Protein AF-A0A967GNM9-F1 (afdb_monomer)

Foldseek 3Di:
DPVVVVVVVVQVVCLVVVVDDDDVSVVVVVVVVVVVVVVVVVVVVVVVCVVVCVDPDDDPVDDDDDQDDDDPDPPCSPVVVVVD

Secondary structure (DSSP, 8-state):
-HHHHHHHHHHHHHHHTT---SHHHHHHHHHHHHHHHHHHHHHHHHHHHHHTT-S-----SS-------SSSS--SHHHHHHT-

Mean predicted aligned error: 8.68 Å

pLDDT: mean 83.7, std 8.37, range [59.44, 96.19]

Structure (mmCIF, N/CA/C/O backbone):
data_AF-A0A967GNM9-F1
#
_entry.id   AF-A0A967GNM9-F1
#
loop_
_atom_site.group_PDB
_atom_site.id
_atom_site.type_symbol
_atom_site.label_atom_id
_atom_site.label_alt_id
_atom_site.label_comp_id
_atom_site.label_asym_id
_atom_site.label_entity_id
_atom_site.label_seq_id
_atom_site.pdbx_PDB_ins_code
_atom_site.Cartn_x
_atom_site.Cartn_y
_atom_site.Cartn_z
_atom_site.occupancy
_atom_site.B_iso_or_equiv
_atom_site.auth_seq_id
_atom_site.auth_comp_id
_atom_site.auth_asym_id
_atom_site.auth_atom_id
_atom_site.pdbx_PDB_model_num
ATOM 1 N N . MET A 1 1 ? 28.138 -13.972 -7.020 1.00 59.44 1 MET A N 1
ATOM 2 C CA . MET A 1 1 ? 26.708 -14.174 -6.692 1.00 59.44 1 MET A CA 1
ATOM 3 C C . MET A 1 1 ? 26.029 -12.905 -6.156 1.00 59.44 1 MET A C 1
ATOM 5 O O . MET A 1 1 ? 24.868 -12.735 -6.478 1.00 59.44 1 MET A O 1
ATOM 9 N N . GLY A 1 2 ? 26.702 -11.998 -5.421 1.00 70.50 2 GLY A N 1
ATOM 10 C CA . GLY A 1 2 ? 26.079 -10.749 -4.916 1.00 70.50 2 GLY A CA 1
ATOM 11 C C . GLY A 1 2 ? 25.800 -9.661 -5.968 1.00 70.50 2 GLY A C 1
ATOM 12 O O . GLY A 1 2 ? 24.710 -9.112 -6.000 1.00 70.50 2 GLY A O 1
ATOM 13 N N . HIS A 1 3 ? 26.722 -9.444 -6.912 1.00 75.38 3 HIS A N 1
ATOM 14 C CA . HIS A 1 3 ? 26.617 -8.350 -7.894 1.00 75.38 3 HIS A CA 1
ATOM 15 C C . HIS A 1 3 ? 25.343 -8.400 -8.763 1.00 75.38 3 HIS A C 1
ATOM 17 O O . HIS A 1 3 ? 24.741 -7.373 -9.045 1.00 75.38 3 HIS A O 1
ATOM 23 N N . LEU A 1 4 ? 24.888 -9.600 -9.148 1.00 77.88 4 LEU A N 1
ATOM 24 C CA . LEU A 1 4 ? 23.667 -9.771 -9.947 1.00 77.88 4 LEU A CA 1
ATOM 25 C C . LEU A 1 4 ? 22.397 -9.404 -9.169 1.00 77.88 4 LEU A C 1
ATOM 27 O O . LEU A 1 4 ? 21.447 -8.900 -9.759 1.00 77.88 4 LEU A O 1
ATOM 31 N N . ALA A 1 5 ? 22.369 -9.666 -7.860 1.00 80.50 5 ALA A N 1
ATOM 32 C CA . ALA A 1 5 ? 21.236 -9.303 -7.017 1.00 80.50 5 ALA A CA 1
ATOM 33 C C . ALA A 1 5 ? 21.151 -7.778 -6.863 1.00 80.50 5 ALA A C 1
ATOM 35 O O . ALA A 1 5 ? 20.079 -7.210 -7.059 1.00 80.50 5 ALA A O 1
ATOM 36 N N . ASP A 1 6 ? 22.294 -7.127 -6.632 1.00 86.00 6 ASP A N 1
ATOM 37 C CA . ASP A 1 6 ? 22.387 -5.670 -6.519 1.00 86.00 6 ASP A CA 1
ATOM 38 C C . ASP A 1 6 ? 21.984 -4.972 -7.831 1.00 86.00 6 ASP A C 1
ATOM 40 O O . ASP A 1 6 ? 21.320 -3.933 -7.818 1.00 86.00 6 ASP A O 1
ATOM 44 N N . ASP A 1 7 ? 22.355 -5.546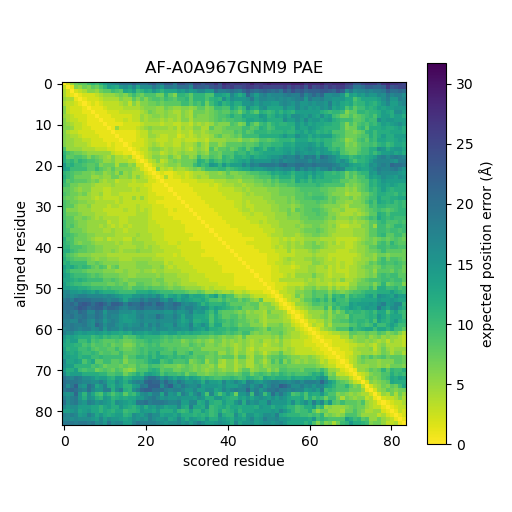 -8.980 1.00 84.88 7 ASP A N 1
ATOM 45 C CA . ASP A 1 7 ? 21.982 -5.026 -10.300 1.00 84.88 7 ASP A CA 1
ATOM 46 C C . ASP A 1 7 ? 20.475 -5.150 -10.563 1.00 84.88 7 ASP A C 1
ATOM 48 O O . ASP A 1 7 ? 19.852 -4.214 -11.073 1.00 84.88 7 ASP A O 1
ATOM 52 N N . ILE A 1 8 ? 19.867 -6.281 -10.184 1.00 85.00 8 ILE A N 1
ATOM 53 C CA . ILE A 1 8 ? 18.416 -6.491 -10.291 1.00 85.00 8 ILE A CA 1
ATOM 54 C C . ILE A 1 8 ? 17.665 -5.540 -9.354 1.00 85.00 8 ILE A C 1
ATOM 56 O O . ILE A 1 8 ? 16.645 -4.975 -9.753 1.00 85.00 8 ILE A O 1
ATOM 60 N N . GLU A 1 9 ? 18.161 -5.329 -8.135 1.00 85.38 9 GLU A N 1
ATOM 61 C CA . GLU A 1 9 ? 17.560 -4.409 -7.169 1.00 85.38 9 GLU A CA 1
ATOM 62 C C . GLU A 1 9 ? 17.593 -2.963 -7.678 1.00 85.38 9 GLU A C 1
ATOM 64 O O . GLU A 1 9 ? 16.556 -2.292 -7.707 1.00 85.38 9 GLU A O 1
ATOM 69 N N . LYS A 1 10 ? 18.750 -2.501 -8.171 1.00 85.50 10 LYS A N 1
ATOM 70 C CA . LYS A 1 10 ? 18.895 -1.171 -8.786 1.00 85.50 10 LYS A CA 1
ATOM 71 C C . LYS A 1 10 ? 17.961 -1.000 -9.977 1.00 85.50 10 LYS A C 1
ATOM 73 O O . LYS A 1 10 ? 17.258 0.007 -10.067 1.00 85.50 10 LYS A O 1
ATOM 78 N N . TRP A 1 11 ? 17.907 -1.994 -10.862 1.00 85.75 11 TRP A N 1
ATOM 79 C CA . TRP A 1 11 ? 17.027 -1.956 -12.025 1.00 85.75 11 TRP A CA 1
ATOM 80 C C . TRP A 1 11 ? 15.548 -1.919 -11.619 1.00 85.75 11 TRP A C 1
ATOM 82 O O . TRP A 1 11 ? 14.78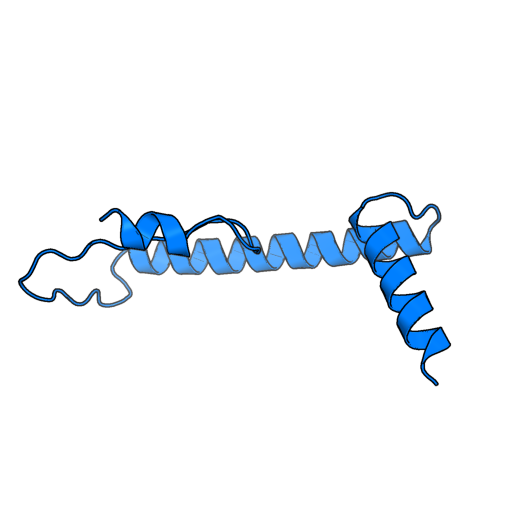0 -1.116 -12.150 1.00 85.75 11 TRP A O 1
ATOM 92 N N . GLY A 1 12 ? 15.145 -2.727 -10.636 1.00 84.00 12 GLY A N 1
ATOM 93 C CA . GLY A 1 12 ? 13.792 -2.722 -10.083 1.00 84.00 12 GLY A CA 1
ATOM 94 C C . GLY A 1 12 ? 13.415 -1.366 -9.486 1.00 84.00 12 GLY A C 1
ATOM 95 O O . GLY A 1 12 ? 12.347 -0.830 -9.798 1.00 84.00 12 GLY A O 1
ATOM 96 N N . ALA A 1 13 ? 14.311 -0.765 -8.701 1.00 84.81 13 ALA A N 1
ATOM 97 C CA . ALA A 1 13 ? 14.130 0.580 -8.168 1.00 84.81 13 ALA A CA 1
ATOM 98 C C . ALA A 1 13 ? 13.970 1.611 -9.296 1.00 84.81 13 ALA A C 1
ATOM 100 O O . ALA A 1 13 ? 13.038 2.412 -9.272 1.00 84.81 13 ALA A O 1
ATOM 101 N N . ASP A 1 14 ? 14.805 1.561 -10.334 1.00 86.75 14 ASP A N 1
ATOM 102 C CA . ASP A 1 14 ? 14.713 2.482 -11.468 1.00 86.75 14 ASP A CA 1
ATOM 103 C C . ASP A 1 14 ? 13.422 2.317 -12.277 1.00 86.75 14 ASP A C 1
ATOM 105 O O . ASP A 1 14 ? 12.881 3.304 -12.784 1.00 86.75 14 ASP A O 1
ATOM 109 N N . VAL A 1 15 ? 12.879 1.103 -12.380 1.00 87.56 15 VAL A N 1
ATOM 110 C CA . VAL A 1 15 ? 11.561 0.864 -12.986 1.00 87.56 15 VAL A CA 1
ATOM 111 C C . VAL A 1 15 ? 10.454 1.514 -12.157 1.00 87.56 15 VAL A C 1
ATOM 113 O O . VAL A 1 15 ? 9.573 2.156 -12.739 1.00 87.56 15 VAL A O 1
ATOM 116 N N . ILE A 1 16 ? 10.516 1.383 -10.827 1.00 84.00 16 ILE A N 1
ATOM 117 C CA . ILE A 1 16 ? 9.532 1.931 -9.881 1.00 84.00 16 ILE A CA 1
ATOM 118 C C . ILE A 1 16 ? 9.588 3.464 -9.849 1.00 84.00 16 ILE A C 1
ATOM 120 O O . ILE A 1 16 ? 8.550 4.113 -9.963 1.00 84.00 16 ILE A O 1
ATOM 124 N N . PHE A 1 17 ? 10.785 4.052 -9.767 1.00 85.56 17 PHE A N 1
ATOM 125 C CA . PHE A 1 17 ? 10.994 5.506 -9.791 1.00 85.56 17 PHE A CA 1
ATOM 126 C C . PHE A 1 17 ? 10.843 6.121 -11.194 1.00 85.56 17 PHE A C 1
ATOM 128 O O . PHE A 1 17 ? 10.973 7.332 -11.354 1.00 85.56 17 PHE A O 1
ATOM 135 N N . GLY A 1 18 ? 10.577 5.310 -12.224 1.00 82.81 18 GLY A N 1
ATOM 136 C CA . GLY A 1 18 ? 10.363 5.780 -13.595 1.00 82.81 18 GLY A CA 1
ATOM 137 C C . GLY A 1 18 ? 11.635 6.213 -14.335 1.00 82.81 18 GLY A C 1
ATOM 138 O O . GLY A 1 18 ? 11.539 6.789 -15.417 1.00 82.81 18 GLY A O 1
ATOM 139 N N . ARG A 1 19 ? 12.823 5.919 -13.792 1.00 82.50 19 ARG A N 1
ATOM 140 C CA . ARG A 1 19 ? 14.123 6.208 -14.419 1.00 82.50 19 ARG A CA 1
ATOM 141 C C . ARG A 1 19 ? 14.492 5.200 -15.511 1.00 82.50 19 ARG A C 1
ATOM 143 O O . ARG A 1 19 ? 15.186 5.561 -16.459 1.00 82.50 19 ARG A O 1
ATOM 150 N N . ALA A 1 20 ? 13.982 3.968 -15.438 1.00 81.38 20 ALA A N 1
ATOM 151 C CA . ALA A 1 20 ? 14.233 2.942 -16.448 1.00 81.38 20 ALA A CA 1
ATOM 152 C C . ALA A 1 20 ? 13.388 3.158 -17.721 1.00 81.38 20 ALA A C 1
ATOM 154 O O . ALA A 1 20 ? 12.146 3.195 -17.682 1.00 81.38 20 ALA A O 1
ATOM 155 N N . ARG A 1 21 ? 14.075 3.248 -18.868 1.00 77.56 21 ARG A N 1
ATOM 156 C CA . ARG A 1 21 ? 13.501 3.395 -20.217 1.00 77.56 21 ARG A CA 1
ATOM 157 C C . ARG A 1 21 ? 13.610 2.087 -21.009 1.00 77.56 21 ARG A C 1
ATOM 159 O O . ARG A 1 21 ? 14.545 1.321 -20.815 1.00 77.56 21 ARG A O 1
ATOM 166 N N . GLY A 1 22 ? 12.647 1.842 -21.901 1.00 85.38 22 GLY A N 1
ATOM 167 C CA . GLY A 1 22 ? 12.596 0.654 -22.763 1.00 85.38 22 GLY A CA 1
ATOM 168 C C . GLY A 1 22 ? 11.348 -0.214 -22.563 1.00 85.38 22 GLY A C 1
ATOM 169 O O . GLY A 1 22 ? 10.579 -0.025 -21.617 1.00 85.38 22 GLY A O 1
ATOM 170 N N . VAL A 1 23 ? 11.152 -1.177 -23.471 1.00 85.75 23 VAL A N 1
ATOM 171 C CA . VAL A 1 23 ? 9.964 -2.053 -23.513 1.00 85.75 23 VAL A CA 1
ATOM 172 C C . VAL A 1 23 ? 9.851 -2.910 -22.251 1.00 85.75 23 VAL A C 1
ATOM 174 O O . VAL A 1 23 ? 8.777 -2.984 -21.662 1.00 85.75 23 VAL A O 1
ATOM 177 N N . GLY A 1 24 ? 10.962 -3.478 -21.766 1.00 86.00 24 GLY A N 1
ATOM 178 C CA . GLY A 1 24 ? 10.972 -4.283 -20.537 1.00 86.00 24 GLY A CA 1
ATOM 179 C C . GLY A 1 24 ? 10.501 -3.506 -19.300 1.00 86.00 24 GLY A C 1
ATOM 180 O O . GLY A 1 24 ? 9.680 -4.001 -18.531 1.00 86.00 24 GLY A O 1
ATOM 181 N N . ALA A 1 25 ? 10.930 -2.248 -19.152 1.00 86.94 25 ALA A N 1
ATOM 182 C CA . ALA A 1 25 ? 10.486 -1.379 -18.061 1.00 86.94 25 ALA A CA 1
ATOM 183 C C . ALA A 1 25 ? 8.997 -1.000 -18.183 1.00 86.94 25 ALA A C 1
ATOM 185 O O . ALA A 1 25 ? 8.299 -0.884 -17.176 1.00 86.94 25 ALA A O 1
ATOM 186 N N . ALA A 1 26 ? 8.489 -0.822 -19.408 1.00 86.56 26 ALA A N 1
ATOM 187 C CA . ALA A 1 26 ? 7.070 -0.565 -19.648 1.00 86.56 26 ALA A CA 1
ATOM 188 C C . ALA A 1 26 ? 6.197 -1.781 -19.294 1.00 86.56 26 ALA A C 1
ATOM 190 O O . ALA A 1 26 ? 5.186 -1.619 -18.611 1.00 86.56 26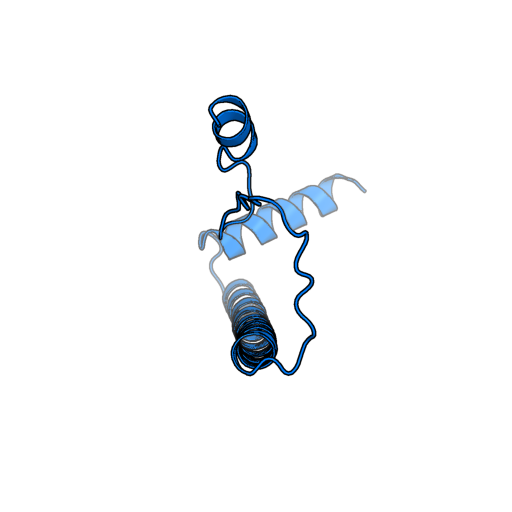 ALA A O 1
ATOM 191 N N . VAL A 1 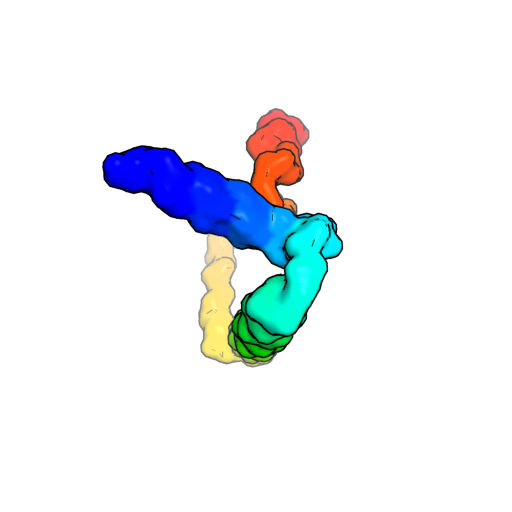27 ? 6.620 -2.990 -19.682 1.00 91.25 27 VAL A N 1
ATOM 192 C CA . VAL A 1 27 ? 5.942 -4.245 -19.320 1.00 91.25 27 VAL A CA 1
ATOM 193 C C . VAL A 1 27 ? 5.941 -4.437 -17.804 1.00 91.25 27 VAL A C 1
ATOM 195 O O . VAL A 1 27 ? 4.882 -4.671 -17.226 1.00 91.25 27 VAL A O 1
ATOM 198 N N . ALA A 1 28 ? 7.083 -4.253 -17.137 1.00 89.06 28 ALA A N 1
ATOM 199 C CA . ALA A 1 28 ? 7.170 -4.362 -15.682 1.00 89.06 28 ALA A CA 1
ATOM 200 C C . ALA A 1 28 ? 6.221 -3.379 -14.967 1.00 89.06 28 ALA A C 1
ATOM 202 O O . ALA A 1 28 ? 5.475 -3.776 -14.072 1.00 89.06 28 ALA A O 1
ATOM 203 N N . ARG A 1 29 ? 6.154 -2.115 -15.412 1.00 89.44 29 ARG A N 1
ATOM 204 C CA . ARG A 1 29 ? 5.189 -1.137 -14.877 1.00 89.44 29 ARG A CA 1
ATOM 205 C C . ARG A 1 29 ? 3.738 -1.537 -15.128 1.00 89.44 29 ARG A C 1
ATOM 207 O O . ARG A 1 29 ? 2.910 -1.356 -14.238 1.00 89.44 29 ARG A O 1
ATOM 214 N N . ALA A 1 30 ? 3.416 -2.085 -16.299 1.00 91.81 30 ALA A N 1
ATOM 215 C CA . ALA A 1 30 ? 2.071 -2.573 -16.596 1.00 91.81 30 ALA A CA 1
ATOM 216 C C . ALA A 1 30 ? 1.677 -3.739 -15.671 1.00 91.81 30 ALA A C 1
ATOM 218 O O . ALA A 1 30 ? 0.572 -3.744 -15.127 1.00 91.81 30 ALA A O 1
ATOM 219 N N . VAL A 1 31 ? 2.601 -4.668 -15.414 1.00 93.25 31 VAL A N 1
ATOM 220 C CA . VAL A 1 31 ? 2.409 -5.776 -14.466 1.00 93.25 31 VAL A CA 1
ATOM 221 C C . VAL A 1 31 ? 2.200 -5.251 -13.043 1.00 93.25 31 VAL A C 1
ATOM 223 O O . VAL A 1 31 ? 1.212 -5.602 -12.396 1.00 93.25 31 VAL A O 1
ATOM 226 N N . PHE A 1 32 ? 3.053 -4.342 -12.561 1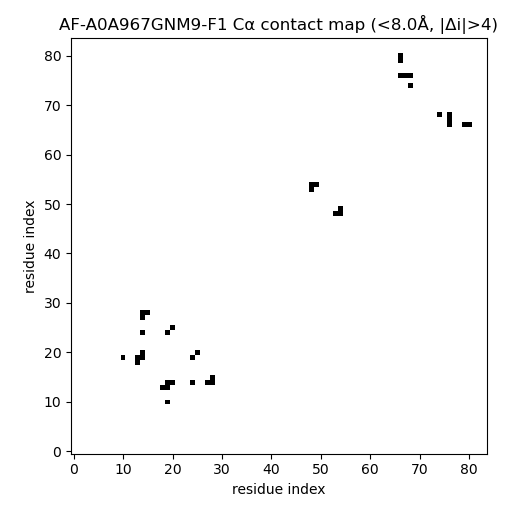.00 91.31 32 PHE A N 1
ATOM 227 C CA . PHE A 1 32 ? 2.868 -3.718 -11.245 1.00 91.31 32 PHE A CA 1
ATOM 228 C C . PHE A 1 32 ? 1.552 -2.946 -11.145 1.00 91.31 32 PHE A C 1
ATOM 230 O O . PHE A 1 32 ? 0.883 -2.979 -10.110 1.00 91.31 32 PHE A O 1
ATOM 237 N N . ARG A 1 33 ? 1.125 -2.293 -12.230 1.00 91.44 33 ARG A N 1
ATOM 238 C CA . ARG A 1 33 ? -0.165 -1.605 -12.286 1.00 91.44 33 ARG A CA 1
ATOM 239 C C . ARG A 1 33 ? -1.332 -2.584 -12.188 1.00 91.44 33 ARG A C 1
ATOM 241 O O . ARG A 1 33 ? -2.277 -2.299 -11.453 1.00 91.44 33 ARG A O 1
ATOM 248 N N . ALA A 1 34 ? -1.262 -3.723 -12.873 1.00 94.38 34 ALA A N 1
ATOM 249 C CA . ALA A 1 34 ? -2.272 -4.773 -12.783 1.00 94.38 34 ALA A CA 1
ATOM 250 C C . ALA A 1 34 ? -2.382 -5.317 -11.349 1.00 94.38 34 ALA A C 1
ATOM 252 O O . ALA A 1 34 ? -3.481 -5.358 -10.791 1.00 94.38 34 ALA A O 1
ATOM 253 N N . PHE A 1 35 ? -1.250 -5.619 -10.702 1.00 94.75 35 PHE A N 1
ATOM 254 C CA . PHE A 1 35 ? -1.237 -6.029 -9.295 1.00 94.75 35 PHE A CA 1
ATOM 255 C C . PHE A 1 35 ? -1.775 -4.944 -8.356 1.00 94.75 35 PHE A C 1
ATOM 257 O O . PHE A 1 35 ? -2.538 -5.249 -7.442 1.00 94.75 35 PHE A O 1
ATOM 264 N N . SER A 1 36 ? -1.454 -3.672 -8.605 1.00 93.25 36 SER A N 1
ATOM 265 C CA . SER A 1 36 ? -1.993 -2.540 -7.842 1.00 93.25 36 SER A CA 1
ATOM 266 C C . SER A 1 36 ? -3.522 -2.448 -7.940 1.00 93.25 36 SER A C 1
ATOM 268 O O . SER A 1 36 ? -4.197 -2.237 -6.929 1.00 93.25 36 SER A O 1
ATOM 270 N N . ILE A 1 37 ? -4.092 -2.649 -9.134 1.00 94.69 37 ILE A N 1
ATOM 271 C CA . ILE A 1 37 ? -5.549 -2.670 -9.334 1.00 94.69 37 ILE A CA 1
ATOM 272 C C . ILE A 1 37 ? -6.173 -3.844 -8.5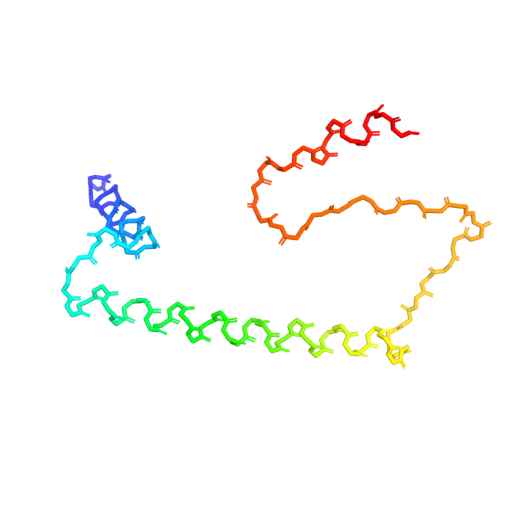76 1.00 94.69 37 ILE A C 1
ATOM 274 O O . ILE A 1 37 ? -7.144 -3.640 -7.845 1.00 94.69 37 ILE A O 1
ATOM 278 N N . LEU A 1 38 ? -5.599 -5.044 -8.708 1.00 96.19 38 LEU A N 1
ATOM 279 C CA . LEU A 1 38 ? -6.076 -6.241 -8.018 1.00 96.19 38 LEU A CA 1
ATOM 280 C C . LEU A 1 38 ? -6.068 -6.048 -6.496 1.00 96.19 38 LEU A C 1
ATOM 282 O O . LEU A 1 38 ? -7.090 -6.252 -5.841 1.00 96.19 38 LEU A O 1
ATOM 286 N N . TYR A 1 39 ? -4.957 -5.564 -5.940 1.00 94.75 39 TYR A N 1
ATOM 287 C CA . TYR A 1 39 ? -4.848 -5.227 -4.523 1.00 94.75 39 TYR A CA 1
ATOM 288 C C . TYR A 1 39 ? -5.924 -4.217 -4.097 1.00 94.75 39 TYR A C 1
ATOM 290 O O . TYR A 1 39 ? -6.640 -4.429 -3.116 1.00 94.75 39 TYR A O 1
ATOM 298 N N . GLY A 1 40 ? -6.109 -3.147 -4.877 1.00 93.44 40 GLY A N 1
ATOM 299 C CA . GLY A 1 40 ? -7.121 -2.127 -4.613 1.00 93.44 40 GLY A CA 1
ATOM 300 C C . GLY A 1 40 ? -8.563 -2.649 -4.656 1.00 93.44 40 GLY A C 1
ATOM 301 O O . GLY A 1 40 ? -9.417 -2.130 -3.932 1.00 93.44 40 GLY A O 1
ATOM 302 N N . LEU A 1 41 ? -8.858 -3.661 -5.476 1.00 95.81 41 LEU A N 1
ATOM 303 C CA . LEU A 1 41 ? -10.159 -4.336 -5.491 1.00 95.81 41 LEU A CA 1
ATOM 304 C C . LEU A 1 41 ? -10.356 -5.185 -4.229 1.00 95.81 41 LEU A C 1
ATOM 306 O O . LEU A 1 41 ? -11.391 -5.059 -3.574 1.00 95.81 41 LEU A O 1
ATOM 310 N N . ILE A 1 42 ? -9.353 -5.974 -3.833 1.00 95.69 42 ILE A N 1
ATOM 311 C CA . ILE A 1 42 ? -9.404 -6.804 -2.617 1.00 95.69 42 ILE A CA 1
ATOM 312 C C . ILE A 1 42 ? -9.619 -5.935 -1.370 1.00 95.69 42 ILE A C 1
ATOM 314 O O . ILE A 1 42 ? -10.495 -6.223 -0.550 1.00 95.69 42 ILE A O 1
ATOM 318 N N . VAL A 1 43 ? -8.876 -4.830 -1.241 1.00 94.50 43 VAL A N 1
ATOM 319 C CA . VAL A 1 43 ? -9.035 -3.883 -0.124 1.00 94.50 43 VAL A CA 1
ATOM 320 C C . VAL A 1 43 ? -10.438 -3.273 -0.109 1.00 94.50 43 VAL A C 1
ATOM 322 O O . VAL A 1 43 ? -11.052 -3.182 0.954 1.00 94.50 43 VAL A O 1
ATOM 325 N N . ARG A 1 44 ? -10.993 -2.903 -1.271 1.00 94.00 44 ARG A N 1
ATOM 326 C CA . ARG A 1 44 ? -12.368 -2.383 -1.366 1.00 94.00 44 ARG A CA 1
ATOM 327 C C . ARG A 1 44 ? -13.408 -3.403 -0.916 1.00 94.00 44 ARG A C 1
ATOM 329 O O . ARG A 1 44 ? -14.303 -3.041 -0.152 1.00 94.00 44 ARG A O 1
ATOM 336 N N . VAL A 1 45 ? -13.277 -4.661 -1.337 1.00 93.25 45 VAL A N 1
ATOM 337 C CA . VAL A 1 45 ? -14.161 -5.753 -0.896 1.00 93.25 45 VAL A CA 1
ATOM 338 C C . VAL A 1 45 ? -14.071 -5.933 0.618 1.00 93.25 45 VAL A C 1
ATOM 340 O O . VAL A 1 45 ? -15.100 -5.959 1.293 1.00 93.25 45 VAL A O 1
ATOM 343 N N . ARG A 1 46 ? -12.853 -5.961 1.176 1.00 91.50 46 ARG A N 1
ATOM 344 C CA . ARG A 1 46 ? -12.636 -6.045 2.626 1.00 91.50 46 ARG A CA 1
ATOM 345 C C . ARG A 1 46 ? -13.323 -4.894 3.360 1.00 91.50 46 ARG A C 1
ATOM 347 O O . ARG A 1 46 ? -14.082 -5.137 4.292 1.00 91.50 46 ARG A O 1
ATOM 354 N N . LEU A 1 47 ? -13.100 -3.653 2.930 1.00 91.44 47 LEU A N 1
ATOM 355 C CA . LEU A 1 47 ? -13.718 -2.474 3.540 1.00 91.44 47 LEU A CA 1
ATOM 356 C C . LEU A 1 47 ? -15.247 -2.523 3.465 1.00 91.44 47 LEU A C 1
ATOM 358 O O . LEU A 1 47 ? -15.909 -2.167 4.436 1.00 91.44 47 LEU A O 1
ATOM 362 N N . LYS A 1 48 ? -15.815 -2.987 2.345 1.00 91.56 48 LYS A N 1
ATOM 363 C CA . LYS A 1 48 ? -17.264 -3.164 2.205 1.00 91.56 48 LYS A CA 1
ATOM 364 C C . LYS A 1 48 ? -17.801 -4.194 3.204 1.00 91.56 48 LYS A C 1
ATOM 366 O O . LYS A 1 48 ? -18.791 -3.904 3.864 1.00 91.56 48 LYS A O 1
ATOM 371 N N . ALA A 1 49 ? -17.113 -5.321 3.395 1.00 90.00 49 ALA A N 1
ATOM 372 C CA . ALA A 1 49 ? -17.506 -6.334 4.378 1.00 90.00 49 ALA A CA 1
ATOM 373 C C . ALA A 1 49 ? -17.504 -5.800 5.825 1.00 90.00 49 ALA A C 1
ATOM 375 O O . ALA A 1 49 ? -18.410 -6.115 6.594 1.00 90.00 49 ALA A O 1
ATOM 376 N N . TYR A 1 50 ? -16.530 -4.961 6.197 1.00 87.38 50 TYR A N 1
ATOM 377 C CA . TYR A 1 50 ? -16.524 -4.312 7.516 1.00 87.38 50 TYR A CA 1
ATOM 378 C C . TYR A 1 50 ? -17.615 -3.241 7.651 1.00 87.38 50 TYR A C 1
ATOM 380 O O . TYR A 1 50 ? -18.288 -3.198 8.678 1.00 87.38 50 TYR A O 1
ATOM 388 N N . ARG A 1 51 ? -17.832 -2.412 6.617 1.00 87.38 51 ARG A N 1
ATOM 389 C CA . ARG A 1 51 ? -18.881 -1.372 6.611 1.00 87.38 51 ARG A CA 1
ATOM 390 C C . ARG A 1 51 ? -20.295 -1.944 6.658 1.00 87.38 51 ARG A C 1
ATOM 392 O O . ARG A 1 51 ? -21.165 -1.345 7.265 1.00 87.38 51 ARG A O 1
ATOM 399 N N . GLN A 1 52 ? -20.525 -3.085 6.015 1.00 88.12 52 GL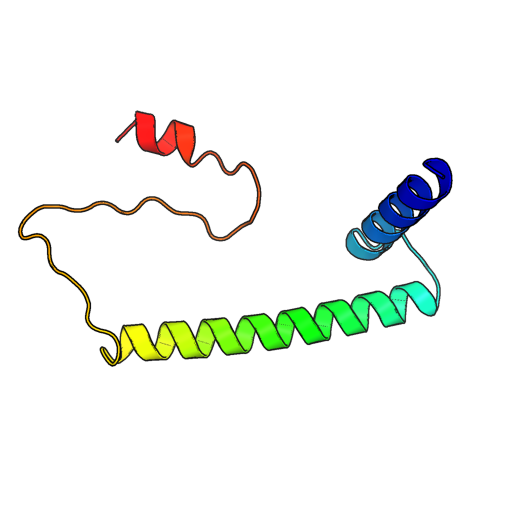N A N 1
ATOM 400 C CA . GLN A 1 52 ? -21.820 -3.769 6.028 1.00 88.12 52 GLN A CA 1
ATOM 401 C C . GLN A 1 52 ? -22.014 -4.650 7.274 1.00 88.12 52 GLN A C 1
ATOM 403 O O . GLN A 1 52 ? -22.963 -5.422 7.320 1.00 88.12 52 GLN A O 1
ATOM 408 N N . HIS A 1 53 ? -21.115 -4.564 8.265 1.00 80.75 53 HIS A N 1
ATOM 409 C CA . HIS A 1 53 ? -21.131 -5.376 9.487 1.00 80.75 53 HIS A CA 1
ATOM 410 C C . HIS A 1 53 ? -21.153 -6.897 9.240 1.00 80.75 53 HIS A C 1
ATOM 412 O O . HIS A 1 53 ? -21.513 -7.669 10.123 1.00 80.75 53 HIS A O 1
ATOM 418 N N . TRP A 1 54 ? -20.711 -7.360 8.064 1.00 80.25 54 TRP A N 1
ATOM 419 C CA . TRP A 1 54 ? -20.590 -8.795 7.766 1.00 80.25 54 TRP A CA 1
ATOM 420 C C . TRP A 1 54 ? -19.469 -9.459 8.573 1.00 80.25 54 TRP A C 1
ATOM 422 O O . TRP A 1 54 ? -19.436 -10.675 8.738 1.00 80.25 54 TRP A O 1
ATOM 432 N N . LYS A 1 55 ? -18.521 -8.658 9.065 1.00 75.69 55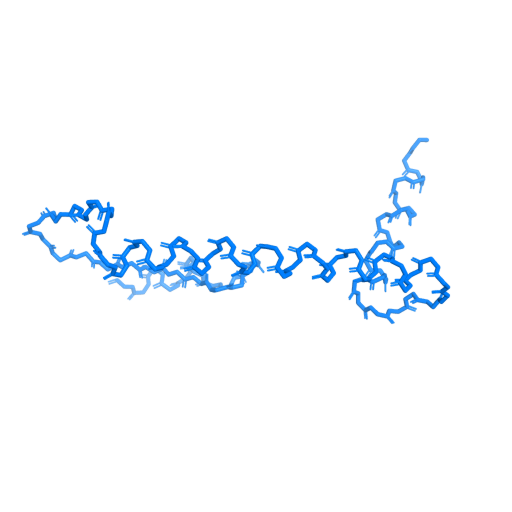 LYS A N 1
ATOM 433 C CA . LYS A 1 55 ? -17.477 -9.067 10.007 1.00 75.69 55 LYS A CA 1
ATOM 434 C C . LYS A 1 55 ? -17.858 -8.562 11.399 1.00 75.69 55 LYS A C 1
ATOM 436 O O . LYS A 1 55 ? -18.152 -7.376 11.547 1.00 75.69 55 LYS A O 1
ATOM 441 N N . GLN A 1 56 ? -17.800 -9.438 12.405 1.00 72.94 56 GLN A N 1
ATOM 442 C CA . GLN A 1 56 ? -17.993 -9.042 13.802 1.00 72.94 56 GLN A CA 1
ATOM 443 C C . GLN A 1 56 ? -16.948 -7.996 14.210 1.00 72.94 56 GLN A C 1
ATOM 445 O O . GLN A 1 56 ? -15.756 -8.147 13.930 1.00 72.94 56 GLN A O 1
ATOM 450 N N . GLN A 1 57 ? -17.414 -6.932 14.861 1.00 78.75 57 GLN A N 1
ATOM 451 C CA . GLN A 1 57 ? -16.582 -5.895 15.462 1.00 78.75 57 GLN A CA 1
ATOM 452 C C . GLN A 1 57 ? -16.627 -6.105 16.977 1.00 78.75 57 GLN A C 1
ATOM 454 O O . GLN A 1 57 ? -17.708 -6.111 17.561 1.00 78.75 57 GLN A O 1
ATOM 459 N N . ALA A 1 58 ? -15.473 -6.328 17.605 1.00 80.69 58 ALA A N 1
ATOM 460 C CA . ALA A 1 58 ? -15.393 -6.471 19.054 1.00 80.69 58 ALA A CA 1
ATOM 461 C C . ALA A 1 58 ? -15.484 -5.093 19.725 1.00 80.69 58 ALA A C 1
ATOM 463 O O . ALA A 1 58 ? -14.865 -4.135 19.260 1.00 80.69 58 ALA A O 1
ATOM 464 N N . HIS A 1 59 ? -16.233 -5.003 20.824 1.00 82.00 59 HIS A N 1
ATOM 465 C CA . HIS A 1 59 ? -16.341 -3.795 21.639 1.00 82.00 59 HIS A CA 1
ATOM 466 C C . HIS A 1 59 ? -15.769 -4.087 23.027 1.00 82.00 59 HIS A C 1
ATOM 468 O O . HIS A 1 59 ? -16.211 -5.020 23.690 1.00 82.00 59 HIS A O 1
ATOM 474 N N . LEU A 1 60 ? -14.765 -3.317 23.450 1.00 82.25 60 LEU A N 1
ATOM 475 C CA . LEU A 1 60 ? -13.983 -3.594 24.664 1.00 82.25 60 LEU A CA 1
ATOM 476 C C . LEU A 1 60 ? -14.533 -2.905 25.927 1.00 82.25 60 LEU A C 1
ATOM 478 O O . LEU A 1 60 ? -13.909 -2.981 26.978 1.00 82.25 60 LEU A O 1
ATOM 482 N N . GLY A 1 61 ? -15.680 -2.217 25.843 1.00 86.38 61 GLY A N 1
ATOM 483 C CA . GLY A 1 61 ? -16.303 -1.523 26.984 1.00 86.38 61 GLY A CA 1
ATOM 484 C C . GLY A 1 61 ? -15.496 -0.341 27.546 1.00 86.38 61 GLY A C 1
ATOM 485 O O . GLY A 1 61 ? -15.883 0.234 28.556 1.00 86.38 61 GLY A O 1
ATOM 486 N N . THR A 1 62 ? -14.392 0.027 26.893 1.00 88.50 62 THR A N 1
ATOM 487 C CA . THR A 1 62 ? -13.498 1.133 27.252 1.00 88.50 62 THR A CA 1
ATOM 488 C C . THR A 1 62 ? -13.167 1.972 26.017 1.00 88.50 62 THR A C 1
ATOM 490 O O . THR A 1 62 ? -13.441 1.565 24.884 1.00 88.50 62 THR A O 1
ATOM 493 N N . MET A 1 63 ? -12.570 3.144 26.227 1.00 86.94 63 MET A N 1
ATOM 494 C CA . MET A 1 63 ? -12.102 4.003 25.144 1.00 86.94 63 MET A CA 1
ATOM 495 C C . MET A 1 63 ? -10.904 3.361 24.436 1.00 86.94 63 MET A C 1
ATOM 497 O O . MET A 1 63 ? -9.913 3.012 25.072 1.00 86.94 63 MET A O 1
ATOM 501 N N . VAL A 1 64 ? -10.991 3.219 23.112 1.00 88.62 64 VAL A N 1
ATOM 502 C CA . VAL A 1 64 ? -9.926 2.646 22.277 1.00 88.62 64 VAL A CA 1
ATOM 503 C C . VAL A 1 64 ? -9.572 3.635 21.171 1.00 88.62 64 VAL A C 1
ATOM 505 O O . VAL A 1 64 ? -10.422 3.977 20.350 1.00 88.62 64 VAL A O 1
ATOM 508 N N . ILE A 1 65 ? -8.309 4.066 21.130 1.00 87.44 65 ILE A N 1
ATOM 509 C CA . ILE A 1 65 ? -7.765 4.945 20.087 1.00 87.44 65 ILE A CA 1
ATOM 510 C C . ILE A 1 65 ? -6.861 4.110 19.173 1.00 87.44 65 ILE A C 1
ATOM 512 O O . ILE A 1 65 ? -5.901 3.494 19.625 1.00 87.44 65 ILE A O 1
ATOM 516 N N . SER A 1 66 ? -7.167 4.078 17.873 1.00 85.50 66 SER A N 1
ATOM 517 C CA . SER A 1 66 ? -6.369 3.363 16.868 1.00 85.50 66 SER A CA 1
ATOM 518 C C . SER A 1 66 ? -5.523 4.345 16.060 1.00 85.50 66 SER A C 1
ATOM 520 O O . SER A 1 66 ? -6.060 5.087 15.239 1.00 85.50 66 SER A O 1
ATOM 522 N N . VAL A 1 67 ? -4.198 4.296 16.217 1.00 85.56 67 VAL A N 1
ATOM 523 C CA . VAL A 1 67 ? -3.252 5.107 15.432 1.00 85.56 67 VAL A CA 1
ATOM 524 C C . VAL A 1 67 ? -2.710 4.292 14.257 1.00 85.56 67 VAL A C 1
ATOM 526 O O . VAL A 1 67 ? -2.177 3.196 14.425 1.00 85.56 67 VAL A O 1
ATOM 529 N N . GLY A 1 68 ? -2.845 4.818 13.039 1.00 81.69 68 GLY A N 1
ATOM 530 C CA . GLY A 1 68 ? -2.483 4.122 11.804 1.00 81.69 68 GLY A CA 1
ATOM 531 C C . GLY A 1 68 ? -1.941 5.058 10.726 1.00 81.69 68 GLY A C 1
ATOM 532 O O . GLY A 1 68 ? -1.906 6.269 10.893 1.00 81.69 68 GLY A O 1
ATOM 533 N N . ASN A 1 69 ? -1.498 4.483 9.605 1.00 84.56 69 ASN A N 1
ATOM 534 C CA . ASN A 1 69 ? -1.072 5.241 8.425 1.00 84.56 69 ASN A CA 1
ATOM 535 C C . ASN A 1 69 ? -1.449 4.479 7.150 1.00 84.56 69 ASN A C 1
ATOM 537 O O . ASN A 1 69 ? -1.529 3.249 7.176 1.00 84.56 69 ASN A O 1
ATOM 541 N N . LEU A 1 70 ? -1.649 5.215 6.058 1.00 82.38 70 LEU A N 1
ATOM 542 C CA . LEU A 1 70 ? -2.046 4.700 4.749 1.00 82.38 70 LEU A CA 1
ATOM 543 C C . LEU A 1 70 ? -0.860 4.298 3.862 1.00 82.38 70 LEU A C 1
ATOM 545 O O . LEU A 1 70 ? -1.041 3.518 2.930 1.00 82.38 70 LEU A O 1
ATOM 549 N N . THR A 1 71 ? 0.339 4.818 4.132 1.00 78.69 71 THR A N 1
ATOM 550 C CA . THR A 1 71 ? 1.545 4.541 3.344 1.00 78.69 71 THR A CA 1
ATOM 551 C C . THR A 1 71 ? 2.488 3.572 4.060 1.00 78.69 71 THR A C 1
ATOM 553 O O . THR A 1 71 ? 2.534 3.479 5.291 1.00 78.69 71 THR A O 1
ATOM 556 N N . VAL A 1 72 ? 3.232 2.802 3.267 1.00 74.12 72 VAL A N 1
ATOM 557 C CA . VAL A 1 72 ? 4.313 1.942 3.761 1.00 74.12 72 VAL A CA 1
ATOM 558 C C . VAL A 1 72 ? 5.580 2.781 3.950 1.00 74.12 72 VAL A C 1
ATOM 560 O O . VAL A 1 72 ? 5.875 3.638 3.120 1.00 74.12 72 VAL A O 1
ATOM 563 N N . GLY A 1 73 ? 6.304 2.562 5.050 1.00 72.44 73 GLY A N 1
ATOM 564 C CA . GLY A 1 73 ? 7.497 3.330 5.426 1.00 72.44 73 GLY A CA 1
ATOM 565 C C . GLY A 1 73 ? 7.422 3.915 6.841 1.00 72.44 73 GLY A C 1
ATOM 566 O O . GLY A 1 73 ? 6.419 3.773 7.544 1.00 72.44 73 GLY A O 1
ATOM 567 N N . GLY A 1 74 ? 8.504 4.566 7.270 1.00 69.50 74 GLY A N 1
ATOM 568 C CA . GLY A 1 74 ? 8.594 5.236 8.568 1.00 69.50 74 GLY A CA 1
ATOM 569 C C . GLY A 1 74 ? 7.807 6.544 8.581 1.00 69.50 74 GLY A C 1
ATOM 570 O O . GLY A 1 74 ? 8.362 7.605 8.332 1.00 69.50 74 GLY A O 1
ATOM 571 N N . THR A 1 75 ? 6.506 6.482 8.858 1.00 61.50 75 THR A N 1
ATOM 572 C CA . THR A 1 75 ? 5.612 7.657 8.832 1.00 61.50 75 THR A CA 1
ATOM 573 C C . THR A 1 75 ? 5.296 8.208 10.217 1.00 61.50 75 THR A C 1
ATOM 575 O O . THR A 1 75 ? 4.155 8.567 10.492 1.00 61.50 75 THR A O 1
ATOM 578 N N . GLY A 1 76 ? 6.269 8.187 11.130 1.00 62.34 76 GLY A N 1
ATOM 579 C CA . GLY A 1 76 ? 6.121 8.809 12.448 1.00 62.34 76 GLY A CA 1
ATOM 580 C C . GLY A 1 76 ? 5.016 8.221 13.337 1.00 62.34 76 GLY A C 1
ATOM 581 O O . GLY A 1 76 ? 4.602 8.876 14.284 1.00 62.34 76 GLY A O 1
ATOM 582 N N . LYS A 1 77 ? 4.535 6.993 13.077 1.00 70.00 77 LYS A N 1
ATOM 583 C CA . LYS A 1 77 ? 3.523 6.360 13.945 1.00 70.00 77 LYS A CA 1
ATOM 584 C C . LYS A 1 77 ? 4.023 6.215 15.385 1.00 70.00 77 LYS A C 1
ATOM 586 O O . LYS A 1 77 ? 3.252 6.434 16.304 1.00 70.00 77 LYS A O 1
ATOM 591 N N . THR A 1 78 ? 5.306 5.901 15.559 1.00 71.00 78 THR A N 1
ATOM 592 C CA . THR A 1 78 ? 5.949 5.739 16.870 1.00 71.00 78 THR A CA 1
ATOM 593 C C . THR A 1 78 ? 5.953 7.031 17.699 1.00 71.00 78 THR A C 1
ATOM 595 O O . THR A 1 78 ? 5.390 6.994 18.785 1.00 71.00 78 THR A O 1
ATOM 598 N N . PRO A 1 79 ? 6.448 8.187 17.205 1.00 70.62 79 PRO A N 1
ATOM 599 C CA . PRO A 1 79 ? 6.381 9.424 17.983 1.00 70.62 79 PRO A CA 1
ATOM 600 C C . PRO A 1 79 ? 4.943 9.895 18.244 1.00 70.62 79 PRO A C 1
ATOM 602 O O . PRO A 1 79 ? 4.669 10.396 19.321 1.00 70.62 79 PRO A O 1
ATOM 605 N N . VAL A 1 80 ? 3.990 9.697 17.320 1.00 73.75 80 VAL A N 1
ATOM 606 C CA . VAL A 1 80 ? 2.579 10.080 17.560 1.00 73.75 80 VAL A CA 1
ATOM 607 C C . VAL A 1 80 ? 1.958 9.301 18.722 1.00 73.75 80 VAL A C 1
ATOM 609 O O . VAL A 1 80 ? 1.164 9.864 19.466 1.00 73.75 80 VAL A O 1
ATOM 612 N N . VAL A 1 81 ? 2.317 8.026 18.888 1.00 72.94 81 VAL A N 1
ATOM 613 C CA . VAL A 1 81 ? 1.837 7.213 20.015 1.00 72.94 81 VAL A CA 1
ATOM 614 C C . VAL A 1 81 ? 2.442 7.677 21.342 1.00 72.94 81 VAL A C 1
ATOM 616 O O . VAL A 1 81 ? 1.769 7.576 22.355 1.00 72.94 81 VAL A O 1
ATOM 619 N N . GLU A 1 82 ? 3.661 8.220 21.352 1.00 73.25 82 GLU A N 1
ATOM 620 C CA . GLU A 1 82 ? 4.296 8.739 22.577 1.00 73.25 82 GLU A CA 1
AT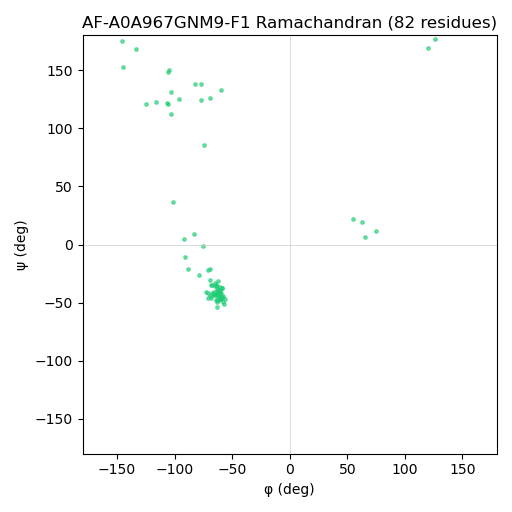OM 621 C C . GLU A 1 82 ? 3.659 10.040 23.097 1.00 73.25 82 GLU A C 1
ATOM 623 O O . GLU A 1 82 ? 3.791 10.349 24.278 1.00 73.25 82 GLU A O 1
ATOM 628 N N . PHE A 1 83 ? 2.971 10.803 22.239 1.00 74.38 83 PHE A N 1
ATOM 629 C CA . PHE A 1 83 ? 2.295 12.052 22.619 1.00 74.38 83 PHE A CA 1
ATOM 630 C C . PHE A 1 83 ? 0.829 11.878 23.053 1.00 74.38 83 PHE A C 1
ATOM 632 O O . PHE A 1 83 ? 0.234 12.852 23.518 1.00 74.38 83 PHE A O 1
ATOM 639 N N . LEU A 1 84 ? 0.239 10.694 22.854 1.00 72.12 84 LEU A N 1
ATOM 640 C CA . LEU A 1 84 ? -1.156 10.370 23.196 1.00 72.12 84 LEU A CA 1
ATOM 641 C C . LEU A 1 84 ? -1.265 9.761 24.595 1.00 72.12 84 LEU A C 1
ATOM 643 O O . LEU A 1 84 ? -2.232 10.136 25.294 1.00 72.12 84 LEU A O 1
#

Solvent-accessible surface area (backbone atoms only — not comparable to full-atom values): 5377 Å² total; per-residue (Å²): 125,63,68,63,54,56,52,51,51,53,50,51,49,28,38,74,75,61,72,46,80,57,69,68,34,53,51,52,48,51,52,53,48,52,53,51,52,53,52,54,49,53,52,48,53,52,50,48,37,53,74,70,58,75,45,90,78,89,80,84,91,63,94,80,88,86,86,84,77,95,67,90,73,93,76,58,63,68,65,57,60,76,76,108

Radius of gyration: 19.85 Å; Cα contacts (8 Å, |Δi|>4): 20; chains: 1; bounding box: 48×26×51 Å

Sequence (84 aa):
MGHLADDIEKWGADVIFGRARGVGAAVARAVFRAFSILYGLIVRVRLKAYRQHWKQQAHLGTMVISVGNLTVGGTGKTPVVEFL